Protein AF-A0A127SBQ9-F1 (afdb_monomer_lite)

pLDDT: mean 81.88, std 12.4, range [42.09, 93.19]

Foldseek 3Di:
DEEEEEEQDPVVQVVVVVVVVVVDDPPDDYHHPYYYYAAAELVNLVVCLVVVYAYEYEVHYHDPHSVVSCVVSVHHYHYD

Radius of gyration: 12.01 Å; chains: 1; bounding box: 28×31×23 Å

Structure (mmCIF, N/CA/C/O backbone):
data_AF-A0A127SBQ9-F1
#
_entry.id   AF-A0A127SBQ9-F1
#
loop_
_atom_site.group_PDB
_atom_site.id
_atom_site.type_symbol
_atom_site.label_atom_id
_atom_site.label_alt_id
_atom_site.label_comp_id
_atom_site.label_asym_id
_atom_site.label_entity_id
_atom_site.label_seq_id
_atom_site.pdbx_PDB_ins_code
_atom_site.Cartn_x
_atom_site.Cartn_y
_atom_site.Cartn_z
_atom_site.occupancy
_atom_site.B_iso_or_equiv
_atom_site.auth_seq_id
_atom_site.auth_comp_id
_atom_site.auth_asym_id
_atom_site.auth_atom_id
_atom_site.pdbx_PDB_model_num
ATOM 1 N N . LEU A 1 1 ? -11.676 3.709 8.484 1.00 70.69 1 LEU A N 1
ATOM 2 C CA . LEU A 1 1 ? -10.817 2.594 8.017 1.00 70.69 1 LEU A CA 1
ATOM 3 C C . LEU A 1 1 ? -9.385 3.100 7.860 1.00 70.69 1 LEU A C 1
ATOM 5 O O . LEU A 1 1 ? -9.215 4.137 7.215 1.00 70.69 1 LEU A O 1
ATOM 9 N N . PRO A 1 2 ? -8.386 2.455 8.487 1.00 82.44 2 PRO A N 1
ATOM 10 C CA . PRO A 1 2 ? -6.986 2.780 8.257 1.00 82.44 2 PRO A CA 1
ATOM 11 C C . PRO A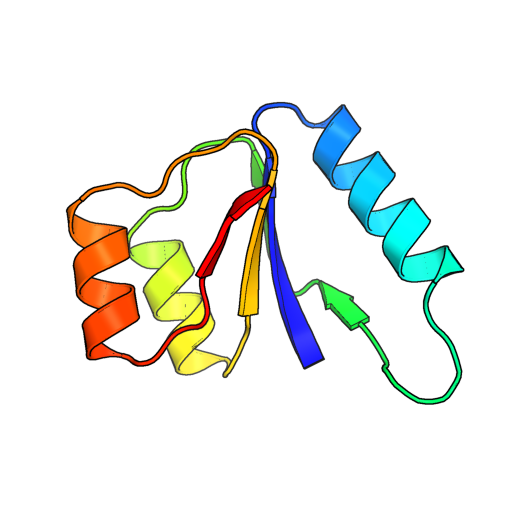 1 2 ? -6.574 2.345 6.848 1.00 82.44 2 PRO A C 1
ATOM 13 O O . PRO A 1 2 ? -6.957 1.275 6.378 1.00 82.44 2 PRO A O 1
ATOM 16 N N . LEU A 1 3 ? -5.828 3.201 6.159 1.00 84.56 3 LEU A N 1
ATOM 17 C CA . LEU A 1 3 ? -5.405 2.982 4.779 1.00 84.56 3 LEU A CA 1
ATOM 18 C C . LEU A 1 3 ? -3.918 3.247 4.613 1.00 84.56 3 LEU A C 1
ATOM 20 O O . LEU A 1 3 ? -3.374 4.197 5.187 1.00 84.56 3 LEU A O 1
ATOM 24 N N . ILE A 1 4 ? -3.288 2.425 3.785 1.00 88.00 4 ILE A N 1
ATOM 25 C CA . ILE A 1 4 ? -1.922 2.615 3.317 1.00 88.00 4 ILE A CA 1
ATOM 26 C C . ILE A 1 4 ? -1.988 2.968 1.837 1.00 88.00 4 ILE A C 1
ATOM 28 O O . ILE A 1 4 ? -2.609 2.248 1.063 1.00 88.00 4 ILE A O 1
ATOM 32 N N . VAL A 1 5 ? -1.368 4.077 1.439 1.00 87.25 5 VAL A N 1
ATOM 33 C CA . VAL A 1 5 ? -1.356 4.526 0.039 1.00 87.25 5 VAL A CA 1
ATOM 34 C C . VAL A 1 5 ? 0.066 4.474 -0.502 1.00 87.25 5 VAL A C 1
ATOM 36 O O . VAL A 1 5 ? 0.973 5.096 0.052 1.00 87.25 5 VAL A O 1
ATOM 39 N N . LYS A 1 6 ? 0.261 3.752 -1.601 1.00 88.44 6 LYS A N 1
ATOM 40 C CA . LYS A 1 6 ? 1.517 3.689 -2.350 1.00 88.44 6 LYS A CA 1
ATOM 41 C 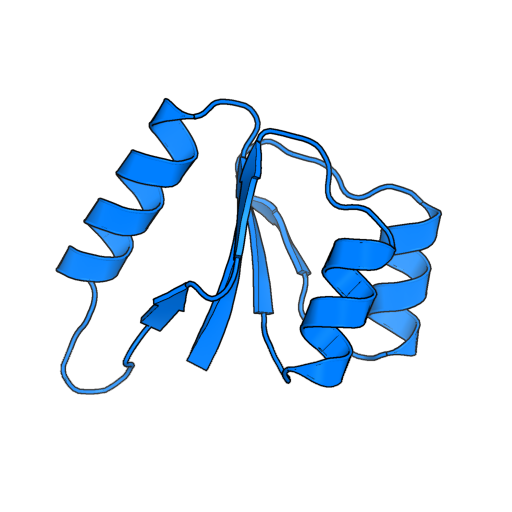C . LYS A 1 6 ? 1.272 4.208 -3.754 1.00 88.44 6 LYS A C 1
ATOM 43 O O . LYS A 1 6 ? 0.289 3.824 -4.378 1.00 88.44 6 LYS A O 1
ATOM 48 N N . ALA A 1 7 ? 2.135 5.084 -4.248 1.00 87.00 7 ALA A N 1
ATOM 49 C CA . ALA A 1 7 ? 2.070 5.513 -5.640 1.00 87.00 7 ALA A CA 1
ATOM 50 C C . ALA A 1 7 ? 3.456 5.589 -6.271 1.00 87.00 7 ALA A C 1
ATOM 52 O O . ALA A 1 7 ? 4.467 5.642 -5.574 1.00 87.00 7 ALA A O 1
ATOM 53 N N . ASP A 1 8 ? 3.502 5.592 -7.594 1.00 85.31 8 ASP A N 1
ATOM 54 C CA . ASP A 1 8 ? 4.730 5.718 -8.376 1.00 85.31 8 ASP A CA 1
ATOM 55 C C . ASP A 1 8 ? 5.368 7.107 -8.244 1.00 85.31 8 ASP A C 1
ATOM 57 O O . ASP A 1 8 ? 6.592 7.233 -8.200 1.00 85.31 8 ASP A O 1
ATOM 61 N N . VAL A 1 9 ? 4.539 8.148 -8.125 1.00 85.94 9 VAL A N 1
ATOM 62 C CA . VAL A 1 9 ? 4.966 9.538 -7.966 1.00 85.94 9 VAL A CA 1
ATOM 63 C C . VAL A 1 9 ? 4.258 10.225 -6.801 1.00 85.94 9 VAL A C 1
ATOM 65 O O . VAL A 1 9 ? 3.088 9.983 -6.500 1.00 85.94 9 VAL A O 1
ATOM 68 N N . GLN A 1 10 ? 4.965 11.155 -6.155 1.00 77.94 10 GLN A N 1
ATOM 69 C CA . GLN A 1 10 ? 4.459 11.885 -4.988 1.00 77.94 10 GLN A CA 1
ATOM 70 C C . GLN A 1 10 ? 3.181 12.687 -5.290 1.00 77.94 10 GLN A C 1
ATOM 72 O O . GLN A 1 10 ? 2.286 12.757 -4.450 1.00 77.94 10 GLN A O 1
ATOM 77 N N . GLY A 1 11 ? 3.063 13.245 -6.501 1.00 78.56 11 GLY A N 1
ATOM 78 C CA . GLY A 1 11 ? 1.875 13.992 -6.925 1.00 78.56 11 GLY A CA 1
ATOM 79 C C . GLY A 1 11 ? 0.598 13.145 -6.913 1.00 78.56 11 GLY A C 1
ATOM 80 O O . GLY A 1 11 ? -0.456 13.638 -6.517 1.00 78.56 11 GLY A O 1
ATOM 81 N N . SER A 1 12 ? 0.703 11.859 -7.256 1.00 75.69 12 SER A N 1
ATOM 82 C CA . SER A 1 12 ? -0.416 10.913 -7.215 1.00 75.69 12 SER A CA 1
ATOM 83 C C . SER A 1 12 ? -0.853 10.628 -5.779 1.00 75.69 12 SER A C 1
ATOM 85 O O . SER A 1 12 ? -2.048 10.629 -5.501 1.00 75.69 12 SER A O 1
ATOM 87 N N . VAL A 1 13 ? 0.090 10.467 -4.838 1.00 73.50 13 VAL A N 1
ATOM 88 C CA . VAL A 1 13 ? -0.235 10.270 -3.410 1.00 73.50 13 VAL A CA 1
ATOM 89 C C . VAL A 1 13 ? -1.059 11.441 -2.872 1.00 73.50 13 VAL A C 1
ATOM 91 O O . VAL A 1 13 ? -2.076 11.236 -2.207 1.00 73.50 13 VAL A O 1
ATOM 94 N N . GLU A 1 14 ? -0.647 12.670 -3.177 1.00 76.12 14 GLU A N 1
ATOM 95 C CA . GLU A 1 14 ? -1.335 13.873 -2.705 1.00 76.12 14 GLU A CA 1
ATOM 96 C C . GLU A 1 14 ? -2.682 14.086 -3.410 1.00 76.12 14 GLU A C 1
ATOM 98 O O . GLU A 1 14 ? -3.677 14.383 -2.748 1.00 76.12 14 GLU A O 1
ATOM 103 N N . ALA A 1 15 ? -2.766 13.837 -4.721 1.00 77.00 15 ALA A N 1
ATOM 104 C CA . ALA A 1 15 ? -4.025 13.906 -5.464 1.00 77.00 15 ALA A CA 1
ATOM 105 C C . ALA A 1 15 ? -5.055 12.880 -4.960 1.00 77.00 15 ALA A C 1
ATOM 107 O O . ALA A 1 15 ? -6.241 13.200 -4.826 1.00 77.00 15 ALA A O 1
ATOM 108 N N . VAL A 1 16 ? -4.607 11.665 -4.631 1.00 71.62 16 VAL A N 1
ATOM 109 C CA . VAL A 1 16 ? -5.444 10.599 -4.064 1.00 71.62 16 VAL A CA 1
ATOM 110 C C . VAL A 1 16 ? -5.886 10.959 -2.652 1.00 71.62 16 VAL A C 1
ATOM 112 O O . VAL A 1 16 ? -7.079 10.883 -2.370 1.00 71.62 16 VAL A O 1
ATOM 115 N N . LYS A 1 17 ? -4.990 11.444 -1.781 1.00 71.12 17 LYS A N 1
ATOM 116 C CA . LYS A 1 17 ? -5.373 11.954 -0.451 1.00 71.12 17 LYS A CA 1
ATOM 117 C C . LYS A 1 17 ? -6.405 13.072 -0.545 1.00 71.12 17 LYS A C 1
ATOM 119 O O . LYS A 1 17 ? -7.397 13.048 0.181 1.00 71.12 17 LYS A O 1
ATOM 124 N N . GLN A 1 18 ? -6.196 14.041 -1.433 1.00 75.81 18 GLN A N 1
ATOM 125 C CA . GLN A 1 18 ? -7.092 15.185 -1.582 1.00 75.81 18 GLN A CA 1
ATOM 126 C C . GLN A 1 18 ? -8.455 14.761 -2.145 1.00 75.81 18 GLN A C 1
ATOM 128 O O . GLN A 1 18 ? -9.488 15.248 -1.687 1.00 75.81 18 GLN A O 1
ATOM 133 N N . SER A 1 19 ? -8.465 13.819 -3.091 1.00 71.19 19 SER A N 1
ATOM 134 C CA . SER A 1 19 ? -9.691 13.242 -3.651 1.00 71.19 19 SER A CA 1
ATOM 135 C C . SER A 1 19 ? -10.440 12.411 -2.614 1.00 71.19 19 SER A C 1
ATOM 137 O O . SER A 1 19 ? -11.637 12.602 -2.462 1.00 71.19 19 SER A O 1
ATOM 139 N N . LEU A 1 20 ? -9.746 11.576 -1.835 1.00 67.19 20 LEU A N 1
ATOM 140 C CA . LEU A 1 20 ? -10.319 10.799 -0.730 1.00 67.19 20 LEU A CA 1
ATOM 141 C C . LEU A 1 20 ? -10.860 11.694 0.389 1.00 67.19 20 LEU A C 1
ATOM 143 O O . LEU A 1 20 ? -11.917 11.409 0.941 1.00 67.19 20 LEU A O 1
ATOM 147 N N . THR A 1 21 ? -10.179 12.800 0.692 1.00 65.56 21 THR A N 1
ATOM 148 C CA . THR A 1 21 ? -10.659 13.795 1.665 1.00 65.56 21 THR A CA 1
ATOM 149 C C . THR A 1 21 ? -11.930 14.477 1.158 1.00 65.56 21 THR A C 1
ATOM 151 O O . THR A 1 21 ? -12.859 14.686 1.927 1.00 65.56 21 THR A O 1
ATOM 154 N N . LYS A 1 22 ? -12.013 14.780 -0.146 1.00 66.12 22 LYS A N 1
ATOM 155 C CA . LYS A 1 22 ? -13.224 15.340 -0.775 1.00 66.12 22 LYS A CA 1
ATOM 156 C C . LYS A 1 22 ? -14.364 14.323 -0.935 1.00 66.12 22 LYS A C 1
ATOM 158 O O . LYS A 1 22 ? -15.518 14.727 -0.914 1.00 66.12 22 LYS A O 1
ATOM 163 N N . LEU A 1 23 ? -14.047 13.037 -1.105 1.00 58.50 23 LEU A N 1
ATOM 164 C CA . LEU A 1 23 ? -14.992 11.909 -1.175 1.00 58.50 23 LEU A CA 1
ATOM 165 C C . LEU A 1 23 ? -15.382 11.359 0.202 1.00 58.50 23 LEU A C 1
ATOM 167 O O . LEU A 1 23 ? -16.197 10.441 0.274 1.00 58.50 23 LEU A O 1
ATOM 171 N N . SER A 1 24 ? -14.795 11.886 1.281 1.00 51.16 24 SER A N 1
ATOM 172 C CA . SER A 1 24 ? -15.168 11.548 2.653 1.00 51.16 24 SER A CA 1
ATOM 173 C C . SER A 1 24 ? -16.587 12.053 2.919 1.00 51.16 24 SER A C 1
ATOM 175 O O . SER A 1 24 ? -16.788 13.183 3.353 1.00 51.16 24 SER A O 1
ATOM 177 N N . ASN A 1 25 ? -17.574 11.213 2.622 1.00 50.62 25 ASN A N 1
ATOM 178 C CA . ASN A 1 25 ? -18.939 11.360 3.112 1.00 50.62 25 ASN A CA 1
ATOM 179 C C . ASN A 1 25 ? -19.021 10.846 4.558 1.00 50.62 25 ASN A C 1
ATOM 181 O O . ASN A 1 25 ? -18.172 10.068 5.001 1.00 50.62 25 ASN A O 1
ATOM 185 N N . GLU A 1 26 ? -20.074 11.246 5.275 1.00 46.41 26 GLU A N 1
ATOM 186 C CA . GLU A 1 26 ? -20.346 10.920 6.689 1.00 46.41 26 GLU A CA 1
ATOM 187 C C . GLU A 1 26 ? -20.346 9.408 7.019 1.00 46.41 26 GLU A C 1
ATOM 189 O O . GLU A 1 26 ? -20.317 9.029 8.186 1.00 46.41 26 GLU A O 1
ATOM 194 N N . GLU A 1 27 ? -20.320 8.536 6.010 1.00 42.09 27 GLU A N 1
ATOM 195 C CA . GLU A 1 27 ? -20.400 7.080 6.139 1.00 42.09 27 GLU A CA 1
ATOM 196 C C . GLU A 1 27 ? -19.027 6.375 6.206 1.00 42.09 27 GLU A C 1
ATOM 198 O O . GLU A 1 27 ? -18.927 5.276 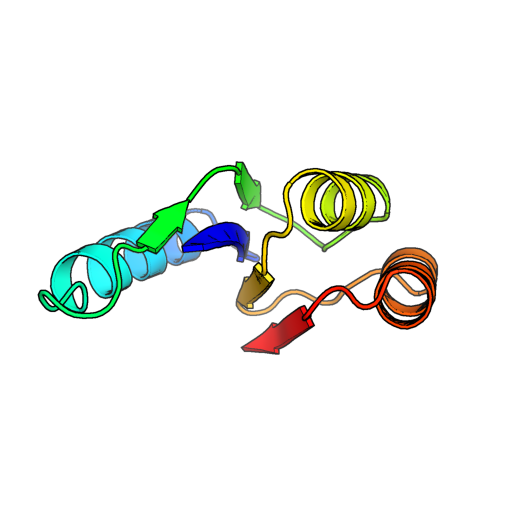6.753 1.00 42.09 27 GLU A O 1
ATOM 203 N N . VAL A 1 28 ? -17.940 6.987 5.703 1.00 48.72 28 VAL A N 1
ATOM 204 C CA . VAL A 1 28 ? -16.598 6.366 5.707 1.00 48.72 28 VAL A CA 1
ATOM 205 C C . VAL A 1 28 ? -15.503 7.393 6.003 1.00 48.72 28 VAL A C 1
ATOM 207 O O . VAL A 1 28 ? -15.021 8.100 5.122 1.00 48.72 28 VAL A O 1
ATOM 210 N N . VAL A 1 29 ? -15.024 7.414 7.252 1.00 56.94 29 VAL A N 1
ATOM 211 C CA . VAL A 1 29 ? -13.825 8.176 7.636 1.00 56.94 29 VAL A CA 1
ATOM 212 C C . VAL A 1 29 ? -12.577 7.430 7.156 1.00 56.94 29 VAL A C 1
ATOM 214 O O . VAL A 1 29 ? -12.163 6.402 7.715 1.00 56.94 29 VAL A O 1
ATOM 217 N N . VAL A 1 30 ? -11.987 7.947 6.083 1.00 62.22 30 VAL A N 1
ATOM 218 C CA . VAL A 1 30 ? -10.763 7.449 5.451 1.00 62.22 30 VAL A CA 1
ATOM 219 C C . VAL A 1 30 ? -9.561 8.038 6.195 1.00 62.22 30 VAL A C 1
ATOM 221 O O . VAL A 1 30 ? -9.315 9.240 6.124 1.00 62.22 30 VAL A O 1
ATOM 224 N N . LYS A 1 31 ? -8.799 7.216 6.930 1.00 69.12 31 LYS A N 1
ATOM 225 C CA . LYS A 1 31 ? -7.603 7.679 7.657 1.00 69.12 31 LYS A CA 1
ATOM 226 C C . LYS A 1 31 ? -6.360 7.034 7.064 1.00 69.12 31 LYS A C 1
ATOM 228 O O . LYS A 1 31 ? -6.112 5.851 7.277 1.00 69.12 31 LYS A O 1
ATOM 233 N N . VAL A 1 32 ? -5.570 7.815 6.334 1.00 76.12 32 VAL A N 1
ATOM 234 C CA . VAL A 1 32 ? -4.292 7.343 5.792 1.00 76.12 32 VAL A CA 1
ATOM 235 C C . VAL A 1 32 ? -3.284 7.256 6.938 1.00 76.12 32 VAL A C 1
ATOM 237 O O . VAL A 1 32 ? -2.891 8.279 7.494 1.00 76.12 32 VAL A O 1
ATOM 240 N N . ILE A 1 33 ? -2.907 6.035 7.320 1.00 81.19 33 ILE A N 1
ATOM 241 C CA . ILE A 1 33 ? -1.937 5.770 8.397 1.00 81.19 33 ILE A CA 1
ATOM 242 C C . ILE A 1 33 ? -0.500 5.737 7.873 1.00 81.19 33 ILE A C 1
ATOM 244 O O . ILE A 1 33 ? 0.434 6.020 8.618 1.00 81.19 33 ILE A O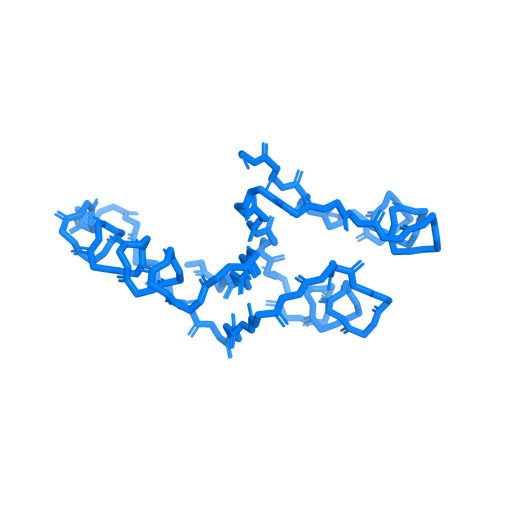 1
ATOM 248 N N . HIS A 1 34 ? -0.327 5.425 6.588 1.00 81.25 34 HIS A N 1
ATOM 249 C CA . HIS A 1 34 ? 0.971 5.403 5.934 1.00 81.25 34 HIS A CA 1
ATOM 250 C C . HIS A 1 34 ? 0.819 5.759 4.453 1.00 81.25 34 HIS A C 1
ATOM 252 O O . HIS A 1 34 ? -0.104 5.304 3.781 1.00 81.25 34 HIS A O 1
ATOM 258 N N . GLY A 1 35 ? 1.708 6.607 3.947 1.00 80.88 35 GLY A N 1
ATOM 259 C CA . GLY A 1 35 ? 1.709 7.047 2.558 1.00 80.88 35 GLY A CA 1
ATOM 260 C C . GLY A 1 35 ? 3.138 7.112 2.051 1.00 80.88 35 GLY A C 1
ATOM 261 O O . GLY A 1 35 ? 3.947 7.818 2.650 1.00 80.88 35 GLY A O 1
ATOM 262 N N . GLY A 1 36 ? 3.449 6.388 0.980 1.00 82.44 36 GLY A N 1
ATOM 263 C CA . GLY A 1 36 ? 4.808 6.296 0.452 1.00 82.44 36 GLY A CA 1
ATOM 264 C C . GLY A 1 36 ? 4.851 6.295 -1.069 1.00 82.44 36 GLY A C 1
ATOM 265 O O . GLY A 1 36 ? 3.868 5.979 -1.734 1.00 82.44 36 GLY A O 1
ATOM 266 N N . VAL A 1 37 ? 6.013 6.643 -1.613 1.00 86.06 37 VAL A N 1
ATOM 267 C CA . VAL A 1 37 ? 6.299 6.501 -3.042 1.00 86.06 37 VAL A CA 1
ATOM 268 C C . VAL A 1 37 ? 7.062 5.195 -3.250 1.00 86.06 37 VAL A C 1
ATOM 270 O O . VAL A 1 37 ? 7.981 4.902 -2.484 1.00 86.06 37 VAL A O 1
ATOM 273 N N . GLY A 1 38 ? 6.682 4.414 -4.260 1.00 86.06 38 GLY A N 1
ATOM 274 C CA . GLY A 1 38 ? 7.333 3.153 -4.618 1.00 86.06 38 GLY A CA 1
ATOM 275 C C . GLY A 1 38 ? 6.440 1.917 -4.498 1.00 86.06 38 GLY A C 1
ATOM 276 O O . GLY A 1 38 ? 5.260 1.999 -4.156 1.00 86.06 38 GLY A O 1
ATOM 277 N N . ALA A 1 39 ? 7.029 0.765 -4.823 1.00 88.44 39 ALA A N 1
ATOM 278 C CA . ALA A 1 39 ? 6.364 -0.534 -4.808 1.00 88.44 39 ALA A CA 1
ATOM 279 C C . ALA A 1 39 ? 5.868 -0.928 -3.406 1.00 88.44 39 ALA A C 1
ATOM 281 O O . ALA A 1 39 ? 6.377 -0.453 -2.387 1.00 88.44 39 ALA A O 1
ATOM 282 N N . ILE A 1 40 ? 4.865 -1.806 -3.374 1.00 91.06 40 ILE A N 1
ATOM 283 C CA . ILE A 1 40 ? 4.331 -2.365 -2.128 1.00 91.06 40 ILE A CA 1
ATOM 284 C C . ILE A 1 40 ? 5.225 -3.534 -1.718 1.00 91.06 40 ILE A C 1
ATOM 286 O O . ILE A 1 40 ? 5.369 -4.496 -2.477 1.00 91.06 40 ILE A O 1
ATOM 290 N N . ASN A 1 41 ? 5.796 -3.450 -0.519 1.00 92.38 41 ASN A N 1
ATOM 291 C CA . ASN A 1 41 ? 6.698 -4.465 0.017 1.00 92.38 41 ASN A CA 1
ATOM 292 C C . ASN A 1 41 ? 6.074 -5.232 1.195 1.00 92.38 41 ASN A C 1
ATOM 294 O O . ASN A 1 41 ? 4.950 -4.970 1.623 1.00 92.38 41 ASN A O 1
ATOM 298 N N . GLU A 1 42 ? 6.827 -6.193 1.723 1.00 91.56 42 GLU A N 1
ATOM 299 C CA . GLU A 1 42 ? 6.421 -7.021 2.861 1.00 91.56 42 GLU A CA 1
ATOM 300 C C . GLU A 1 42 ? 6.105 -6.195 4.117 1.00 91.56 42 GLU A C 1
ATOM 302 O O . GLU A 1 42 ? 5.108 -6.444 4.791 1.00 91.56 42 GLU A O 1
ATOM 307 N N . SER A 1 43 ? 6.905 -5.166 4.403 1.00 91.06 43 SER A N 1
ATOM 308 C CA . SER A 1 43 ? 6.713 -4.300 5.570 1.00 91.06 43 SER A CA 1
ATOM 309 C C . SER A 1 43 ? 5.394 -3.531 5.509 1.00 91.06 43 SER A C 1
ATOM 311 O O . SER A 1 43 ? 4.728 -3.379 6.532 1.00 91.06 43 SER A O 1
ATOM 313 N N . ASP A 1 44 ? 4.993 -3.067 4.322 1.00 90.69 44 ASP A N 1
ATOM 314 C CA . ASP A 1 44 ? 3.703 -2.400 4.118 1.00 90.69 44 ASP A CA 1
ATOM 315 C C . ASP A 1 44 ? 2.535 -3.357 4.395 1.00 90.69 44 ASP A C 1
ATOM 317 O O . ASP A 1 44 ? 1.559 -2.979 5.044 1.00 90.69 44 ASP A O 1
ATOM 321 N N . VAL A 1 45 ? 2.656 -4.609 3.942 1.00 92.50 45 VAL A N 1
ATOM 322 C CA . VAL A 1 45 ? 1.662 -5.670 4.162 1.00 92.50 45 VAL A CA 1
ATOM 323 C C . VAL A 1 45 ? 1.587 -6.068 5.631 1.00 92.50 45 VAL A C 1
ATOM 325 O O . VAL A 1 45 ? 0.495 -6.148 6.183 1.00 92.50 45 VAL A O 1
ATOM 328 N N . SER A 1 46 ? 2.726 -6.230 6.299 1.00 92.62 46 SER A N 1
ATOM 329 C CA . SER A 1 46 ? 2.775 -6.532 7.731 1.00 92.62 46 SER A CA 1
ATOM 330 C C . SER A 1 46 ? 2.166 -5.403 8.576 1.00 92.62 46 SER A C 1
ATOM 332 O O . SER A 1 46 ? 1.390 -5.652 9.507 1.00 92.62 46 SER A O 1
ATOM 334 N N . LEU A 1 47 ? 2.440 -4.143 8.215 1.00 90.56 47 LEU A N 1
ATOM 335 C CA . LEU A 1 47 ? 1.824 -2.982 8.858 1.00 90.56 47 LEU A CA 1
ATOM 336 C C . LEU A 1 47 ? 0.307 -2.968 8.643 1.00 90.56 47 LEU A C 1
ATOM 338 O O . LEU A 1 47 ? -0.441 -2.669 9.580 1.00 90.56 47 LEU A O 1
ATOM 342 N N . ALA A 1 48 ? -0.144 -3.300 7.432 1.00 91.00 48 ALA A N 1
ATOM 343 C CA . ALA A 1 48 ? -1.557 -3.395 7.105 1.00 91.00 48 ALA A CA 1
ATOM 344 C C . ALA A 1 48 ? -2.261 -4.508 7.885 1.00 91.00 48 ALA A C 1
ATOM 346 O O . ALA A 1 48 ? -3.309 -4.244 8.468 1.00 91.00 48 ALA A O 1
ATOM 347 N N . ALA A 1 49 ? -1.660 -5.694 7.981 1.00 91.50 49 ALA A N 1
ATOM 348 C CA . ALA A 1 49 ? -2.183 -6.816 8.759 1.00 91.50 49 ALA A CA 1
ATOM 349 C C . ALA A 1 49 ? -2.321 -6.450 10.246 1.00 91.50 49 ALA A C 1
ATOM 351 O O . ALA A 1 49 ? -3.394 -6.574 10.832 1.00 91.50 49 ALA A O 1
ATOM 352 N N . THR A 1 50 ? -1.268 -5.875 10.837 1.00 90.88 50 THR A N 1
ATOM 353 C CA . THR A 1 50 ? -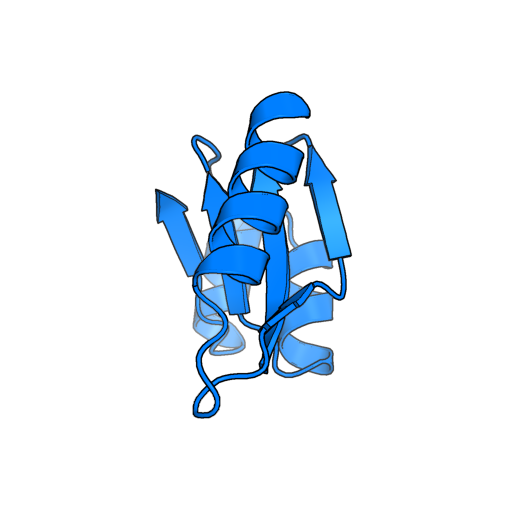1.260 -5.477 12.257 1.00 90.88 50 THR A CA 1
ATOM 354 C C . THR A 1 50 ? -2.279 -4.373 12.555 1.00 90.88 50 THR A C 1
ATOM 356 O O . THR A 1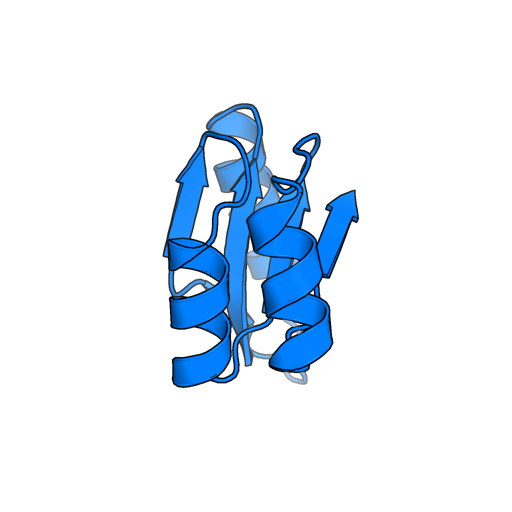 50 ? -2.883 -4.337 13.626 1.00 90.88 50 THR A O 1
ATOM 359 N N . SER A 1 51 ? -2.468 -3.452 11.608 1.00 88.12 51 SER A N 1
ATOM 360 C CA . SER A 1 51 ? -3.341 -2.281 11.771 1.00 88.12 51 SER A CA 1
ATOM 361 C C . SER A 1 51 ? -4.752 -2.496 11.221 1.00 88.12 51 SER A C 1
ATOM 363 O O . SER A 1 51 ? -5.555 -1.560 11.248 1.00 88.12 51 SER A O 1
ATOM 365 N N . ASN A 1 52 ? -5.044 -3.686 10.688 1.00 88.25 52 ASN A N 1
ATOM 366 C CA . ASN A 1 52 ? -6.270 -4.007 9.961 1.00 88.25 52 ASN A CA 1
ATOM 367 C C . ASN A 1 52 ? -6.593 -2.971 8.858 1.00 88.25 52 ASN A C 1
ATOM 369 O O . ASN A 1 52 ? -7.723 -2.484 8.731 1.00 88.25 52 ASN A O 1
ATOM 373 N N . ALA A 1 53 ? -5.556 -2.566 8.119 1.00 89.44 53 ALA A N 1
ATOM 374 C CA . ALA A 1 53 ? -5.602 -1.527 7.100 1.00 89.44 53 ALA A CA 1
ATOM 375 C C . ALA A 1 53 ? -5.669 -2.104 5.686 1.00 89.44 53 ALA A C 1
ATOM 377 O O . ALA A 1 53 ? -5.174 -3.192 5.412 1.00 89.44 53 ALA A O 1
ATOM 378 N N . ILE A 1 54 ? -6.248 -1.327 4.773 1.00 88.75 54 ILE A N 1
ATOM 379 C CA . ILE A 1 54 ? -6.312 -1.663 3.346 1.00 88.75 54 ILE A CA 1
ATOM 380 C C . ILE A 1 54 ? -5.152 -0.974 2.629 1.00 88.75 54 ILE A C 1
ATOM 382 O O . ILE A 1 54 ? -4.868 0.200 2.900 1.00 88.75 54 ILE A O 1
ATOM 386 N N . ILE A 1 55 ? -4.502 -1.671 1.699 1.00 90.19 55 ILE A N 1
ATOM 387 C CA . ILE A 1 55 ? -3.423 -1.106 0.885 1.00 90.19 55 ILE A CA 1
ATOM 388 C C . ILE A 1 55 ? -3.982 -0.694 -0.474 1.00 90.19 55 ILE A C 1
ATOM 390 O O . ILE A 1 55 ? -4.579 -1.497 -1.190 1.00 90.19 55 ILE A O 1
ATOM 394 N N . ILE A 1 56 ? -3.748 0.562 -0.846 1.00 88.06 56 ILE A N 1
ATOM 395 C CA . ILE A 1 56 ? -4.074 1.114 -2.157 1.00 88.06 56 ILE A CA 1
ATOM 396 C C . ILE A 1 56 ? -2.779 1.456 -2.891 1.00 88.06 56 ILE A C 1
ATOM 398 O O . ILE A 1 56 ? -2.024 2.324 -2.455 1.00 88.06 56 ILE A O 1
ATOM 402 N N . GLY A 1 57 ? -2.541 0.785 -4.013 1.00 88.94 57 GLY A N 1
ATOM 403 C CA . GLY A 1 57 ? -1.457 1.080 -4.942 1.00 88.94 57 GLY A CA 1
ATOM 404 C C . GLY A 1 57 ? -1.967 1.858 -6.152 1.00 88.94 57 GLY A C 1
ATOM 405 O O . GLY A 1 57 ? -2.894 1.395 -6.798 1.00 88.94 57 GLY A O 1
ATOM 406 N N . PHE A 1 58 ? -1.361 3.001 -6.471 1.00 84.94 58 PHE A N 1
ATOM 407 C CA . PHE A 1 58 ? -1.590 3.764 -7.702 1.00 84.94 58 PHE A CA 1
ATOM 408 C C . PHE A 1 58 ? -0.383 3.658 -8.633 1.00 84.94 58 PHE A C 1
ATOM 410 O O . PHE A 1 58 ? 0.702 4.135 -8.300 1.00 84.94 58 PHE A O 1
ATOM 417 N N . ASN A 1 59 ? -0.570 3.034 -9.792 1.00 86.50 59 ASN A N 1
ATOM 418 C CA . ASN A 1 59 ? 0.454 2.738 -10.790 1.00 86.50 59 ASN A CA 1
ATOM 419 C C . ASN A 1 59 ? 1.695 2.022 -10.213 1.00 86.50 59 ASN A C 1
ATOM 421 O O . ASN A 1 59 ? 2.813 2.152 -10.710 1.00 86.50 59 ASN A O 1
ATOM 425 N N . VAL A 1 60 ? 1.502 1.245 -9.145 1.00 88.25 60 VAL A N 1
ATOM 426 C CA . VAL A 1 60 ? 2.553 0.464 -8.483 1.00 88.25 60 VAL A CA 1
ATOM 427 C C . VAL A 1 60 ? 2.175 -1.003 -8.449 1.00 88.25 60 VAL A C 1
ATOM 429 O O . VAL A 1 60 ? 0.999 -1.365 -8.420 1.00 88.25 60 VAL A O 1
ATOM 432 N N . ARG A 1 61 ? 3.190 -1.865 -8.439 1.00 89.69 61 ARG A N 1
ATOM 433 C CA . ARG A 1 61 ? 3.005 -3.308 -8.296 1.00 89.69 61 ARG A CA 1
ATOM 434 C C . ARG A 1 61 ? 3.557 -3.763 -6.950 1.00 89.69 61 ARG A C 1
ATOM 436 O O . ARG A 1 61 ? 4.585 -3.233 -6.527 1.00 89.69 61 ARG A O 1
ATOM 443 N N . PRO A 1 62 ? 2.889 -4.711 -6.280 1.00 90.81 62 PRO A N 1
ATOM 444 C CA . PRO A 1 62 ? 3.461 -5.373 -5.127 1.00 90.81 62 PRO A CA 1
ATOM 445 C C . PRO A 1 62 ? 4.572 -6.325 -5.557 1.00 90.81 62 PRO A C 1
ATOM 447 O O . PRO A 1 62 ? 4.497 -6.948 -6.622 1.00 90.81 62 PRO A O 1
ATOM 450 N N . ASP A 1 63 ? 5.571 -6.461 -4.695 1.00 91.38 63 ASP A N 1
ATOM 451 C CA . ASP A 1 63 ? 6.579 -7.505 -4.827 1.00 91.38 63 ASP A CA 1
ATOM 452 C C . ASP A 1 63 ? 5.929 -8.891 -4.687 1.00 91.38 63 ASP A C 1
ATOM 454 O O . ASP A 1 63 ? 4.877 -9.052 -4.061 1.00 91.38 63 ASP A O 1
ATOM 458 N N . ALA A 1 64 ? 6.556 -9.921 -5.261 1.00 91.56 64 ALA A N 1
ATOM 459 C CA . ALA A 1 64 ? 6.020 -11.285 -5.217 1.00 91.56 64 ALA A CA 1
ATOM 460 C C . ALA A 1 64 ? 5.802 -11.777 -3.774 1.00 91.56 64 ALA A C 1
ATOM 462 O O . ALA A 1 64 ? 4.775 -12.385 -3.477 1.00 91.56 64 ALA A O 1
ATOM 463 N N . THR A 1 65 ? 6.735 -11.445 -2.879 1.00 91.75 65 THR A N 1
ATOM 464 C CA . THR A 1 65 ? 6.654 -11.744 -1.444 1.00 91.75 65 THR A CA 1
ATOM 465 C C . THR A 1 65 ? 5.521 -10.977 -0.768 1.00 91.75 65 THR A C 1
ATOM 467 O O . THR A 1 65 ? 4.743 -11.569 -0.028 1.00 91.75 65 THR A O 1
ATOM 470 N N . ALA A 1 66 ? 5.361 -9.686 -1.078 1.00 91.44 66 ALA A N 1
ATOM 471 C CA . ALA A 1 66 ? 4.287 -8.857 -0.537 1.00 91.44 66 ALA A CA 1
ATOM 472 C C . ALA A 1 66 ? 2.904 -9.388 -0.941 1.00 91.44 66 ALA A C 1
ATOM 474 O O . ALA A 1 66 ? 1.999 -9.462 -0.114 1.00 91.44 66 ALA A O 1
ATOM 475 N N . LYS A 1 67 ? 2.745 -9.813 -2.199 1.00 92.00 67 LYS A N 1
ATOM 476 C CA . LYS A 1 67 ? 1.489 -10.398 -2.677 1.00 92.00 67 LYS A CA 1
ATOM 477 C C . LYS A 1 67 ? 1.149 -11.702 -1.947 1.00 92.00 67 LYS A C 1
ATOM 479 O O . LYS A 1 67 ? 0.013 -11.868 -1.518 1.00 92.00 67 LYS A O 1
ATOM 484 N N . GLN A 1 68 ? 2.123 -12.601 -1.793 1.00 92.88 68 GLN A N 1
ATOM 485 C CA . GLN A 1 68 ? 1.924 -13.855 -1.059 1.00 92.88 68 GLN A CA 1
ATOM 486 C C . GLN A 1 68 ? 1.571 -13.602 0.406 1.00 92.88 68 GLN A C 1
ATOM 488 O O . GLN A 1 68 ? 0.631 -14.204 0.919 1.00 92.88 68 GLN A O 1
ATOM 493 N N . LEU A 1 69 ? 2.281 -12.677 1.059 1.00 93.12 69 LEU A N 1
ATOM 494 C CA . LEU A 1 69 ? 2.000 -12.321 2.445 1.00 93.12 69 LEU A CA 1
ATOM 495 C C . LEU A 1 69 ? 0.601 -11.714 2.590 1.00 93.12 69 LEU A C 1
ATOM 497 O O . LEU A 1 69 ? -0.102 -12.025 3.541 1.00 93.12 69 LEU A O 1
ATOM 501 N N . ALA A 1 70 ? 0.163 -10.890 1.639 1.00 91.94 70 ALA A N 1
ATOM 502 C CA . ALA A 1 70 ? -1.163 -10.289 1.696 1.00 91.94 70 ALA A CA 1
ATOM 503 C C . ALA A 1 70 ? -2.279 -11.333 1.550 1.00 91.94 70 ALA A C 1
ATOM 505 O O . ALA A 1 70 ? -3.267 -11.263 2.275 1.00 91.94 70 ALA A O 1
ATOM 506 N N . GLU A 1 71 ? -2.109 -12.327 0.673 1.00 91.06 71 GLU A N 1
ATOM 507 C CA . GLU A 1 71 ? -3.039 -13.460 0.566 1.00 91.06 71 GLU A CA 1
ATOM 508 C C . GLU A 1 71 ? -3.050 -14.314 1.844 1.00 91.06 71 GLU A C 1
ATOM 510 O O . GLU A 1 71 ? -4.112 -14.765 2.269 1.00 91.06 71 GLU A O 1
ATOM 515 N N . GLN A 1 72 ? -1.890 -14.506 2.479 1.00 93.19 72 GLN A N 1
ATOM 516 C CA . GLN A 1 72 ? -1.756 -15.274 3.718 1.00 93.19 72 GLN A CA 1
ATOM 517 C C . GLN A 1 72 ? -2.386 -14.566 4.927 1.00 93.19 72 GLN A C 1
ATOM 519 O O . GLN A 1 72 ? -3.095 -15.197 5.708 1.00 93.19 72 GLN A O 1
ATOM 524 N N . GLU A 1 73 ? -2.132 -13.267 5.078 1.00 91.31 73 GLU A N 1
ATOM 525 C CA . GLU A 1 73 ? -2.615 -12.443 6.194 1.00 91.31 73 GLU A CA 1
ATOM 526 C C . GLU A 1 73 ? -4.045 -11.919 5.966 1.00 91.31 73 GLU A C 1
ATOM 528 O O . GLU A 1 73 ? -4.640 -11.318 6.859 1.00 91.31 73 GLU A O 1
ATOM 533 N N . GLY A 1 74 ? -4.617 -12.126 4.774 1.00 90.56 74 GLY A N 1
ATOM 534 C CA . GLY A 1 74 ? -5.943 -11.618 4.415 1.00 90.56 74 GLY A CA 1
ATOM 535 C C . GLY A 1 74 ? -5.988 -10.096 4.247 1.00 90.56 74 GLY A C 1
ATOM 536 O O . GLY A 1 74 ? -7.021 -9.472 4.494 1.00 90.56 74 GLY A O 1
ATOM 537 N N . VAL A 1 75 ? -4.872 -9.485 3.846 1.00 92.00 75 VAL A N 1
ATOM 538 C CA . VAL A 1 75 ? -4.774 -8.042 3.601 1.00 92.00 75 VAL A CA 1
ATOM 539 C C . VAL A 1 75 ? -5.355 -7.703 2.231 1.00 92.00 75 VAL A C 1
ATOM 541 O O . VAL A 1 75 ? -4.909 -8.209 1.202 1.00 92.00 75 VAL A O 1
ATOM 544 N N . ASP A 1 76 ? -6.304 -6.767 2.205 1.00 90.19 76 ASP A N 1
ATOM 545 C CA . ASP A 1 76 ? -6.880 -6.254 0.962 1.00 90.19 76 ASP A CA 1
ATOM 546 C C . ASP A 1 76 ? -5.876 -5.362 0.211 1.00 90.19 76 ASP A C 1
ATOM 548 O O . ASP A 1 76 ? -5.566 -4.237 0.623 1.00 90.19 76 ASP A O 1
ATOM 552 N N . LEU A 1 77 ? -5.405 -5.859 -0.935 1.00 89.12 77 LEU A N 1
ATOM 553 C CA . LEU A 1 77 ? -4.596 -5.120 -1.904 1.00 89.12 77 LEU A CA 1
ATOM 554 C C . LEU A 1 77 ? -5.480 -4.607 -3.043 1.00 89.12 77 LEU A C 1
ATOM 556 O O . LEU A 1 77 ? -5.982 -5.386 -3.855 1.00 89.12 77 LEU A O 1
ATOM 560 N N . ARG A 1 78 ? -5.621 -3.285 -3.159 1.00 87.00 78 ARG A N 1
ATOM 561 C CA . ARG A 1 78 ? -6.288 -2.639 -4.297 1.00 87.00 78 ARG A CA 1
ATOM 562 C C . ARG A 1 78 ? -5.273 -1.894 -5.145 1.00 87.00 78 ARG A C 1
ATOM 564 O O . ARG A 1 78 ? -4.672 -0.930 -4.687 1.00 87.00 78 ARG A O 1
ATOM 571 N N . LEU A 1 79 ? -5.086 -2.348 -6.378 1.00 85.19 79 LEU A N 1
ATOM 572 C CA . LEU A 1 79 ? -4.158 -1.752 -7.336 1.00 85.19 79 LEU A CA 1
ATOM 573 C C . LEU A 1 79 ? -4.958 -1.015 -8.413 1.00 85.19 79 LEU A C 1
ATOM 575 O O . LEU A 1 79 ? -5.886 -1.594 -8.982 1.00 85.19 79 LEU A O 1
ATOM 579 N N . TYR A 1 80 ? -4.593 0.237 -8.670 1.00 81.88 80 TYR A N 1
ATOM 580 C CA . TYR A 1 80 ? -5.199 1.149 -9.640 1.00 81.88 80 TYR A CA 1
ATOM 581 C C . TYR A 1 80 ? -4.150 1.721 -10.585 1.00 81.88 80 TYR A C 1
ATOM 583 O O . TYR A 1 80 ? -2.984 1.861 -10.154 1.00 81.88 80 TYR A O 1
#

Secondary structure (DSSP, 8-state):
-EEEEEESSHHHHHHHHHHHHHT--TT---EEEEEEES-B-HHHHHHHHHHTPEEEEES--B-HHHHHHHHHHT--EEE-

Sequence (80 aa):
LPLIVKADVQGSVEAVKQSLTKLSNEEVVVKVIHGGVGAINESDVSLAATSNAIIIGFNVRPDATAKQLAEQEGVDLRLY